Protein AF-A0A6A7N6P8-F1 (afdb_monomer_lite)

Sequence (101 aa):
MTGAYPREPVIDVALRRIIWRWHLQDLVPLREIAKHLGISRNTVRRYVRAETTEPDYGDRHSASAIVPYAFQLTGWLKKESQTREKRRGLHSSRRTYRNWS

pLDDT: mean 71.53, std 16.88, range [32.47, 93.44]

InterPro domains:
  IPR017894 HTH domain, IS21 transposase-type [PS50531] (15-77)

Organism: NCBI:txid2743357

Secondary structure (DSSP, 8-state):
------------HHHHHHHHIIIIIS---HHHHHHHHTS-HHHHHHHHHHTTS-----------TTGGGHHHHHHHHHHHHHHHHHHHHHHHTTSS-----

Radius of gyration: 29.89 Å; chains: 1; bounding box: 74×49×54 Å

Structure (mmCIF, N/CA/C/O backbone):
data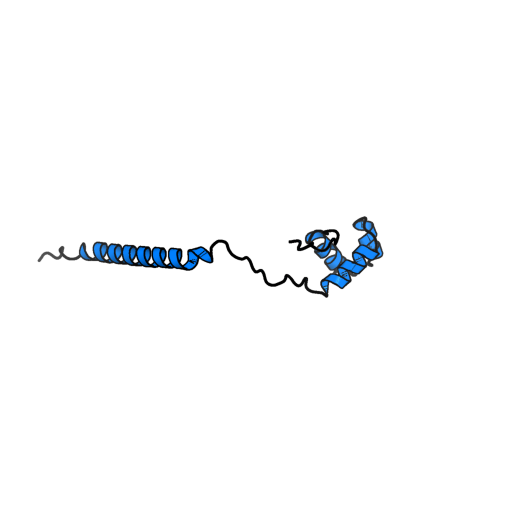_AF-A0A6A7N6P8-F1
#
_entry.id   AF-A0A6A7N6P8-F1
#
loop_
_atom_site.group_PDB
_atom_site.id
_atom_site.type_symbol
_atom_site.label_atom_id
_atom_site.label_alt_id
_atom_site.label_comp_id
_atom_site.label_asym_id
_atom_site.label_entity_id
_atom_site.label_seq_id
_atom_site.pdbx_PDB_ins_code
_atom_site.Cartn_x
_atom_site.Cartn_y
_atom_site.Cartn_z
_atom_site.occupancy
_atom_site.B_iso_or_equiv
_atom_site.auth_seq_id
_atom_site.auth_comp_id
_atom_site.auth_asym_id
_atom_site.auth_atom_id
_atom_site.pdbx_PDB_model_num
ATOM 1 N N . MET A 1 1 ? 6.133 -11.934 22.365 1.00 44.03 1 MET A N 1
ATOM 2 C CA . MET A 1 1 ? 7.295 -11.096 21.981 1.00 44.03 1 MET A CA 1
ATOM 3 C C . MET A 1 1 ? 8.162 -11.997 21.109 1.00 44.03 1 MET A C 1
ATOM 5 O O . MET A 1 1 ? 8.664 -12.964 21.642 1.00 44.03 1 MET A O 1
ATOM 9 N N . THR A 1 2 ? 8.197 -11.927 19.782 1.00 47.84 2 THR A N 1
ATOM 10 C CA . THR A 1 2 ? 8.411 -10.789 18.878 1.00 47.84 2 THR A CA 1
ATOM 11 C C . THR A 1 2 ? 7.634 -11.018 17.572 1.00 47.84 2 THR A C 1
ATOM 13 O O . THR A 1 2 ? 7.957 -11.904 16.788 1.00 47.84 2 THR A O 1
ATOM 16 N N . GLY A 1 3 ? 6.593 -10.216 17.329 1.00 47.16 3 GLY A N 1
ATOM 17 C CA . GLY A 1 3 ? 5.950 -10.136 16.016 1.00 47.16 3 GLY A CA 1
ATOM 18 C C . GLY A 1 3 ? 6.891 -9.409 15.066 1.00 47.16 3 GLY A C 1
ATOM 19 O O . GLY A 1 3 ? 6.879 -8.183 14.992 1.00 47.16 3 GLY A O 1
ATOM 20 N N . ALA A 1 4 ? 7.789 -10.158 14.431 1.00 44.28 4 ALA A N 1
ATOM 21 C CA . ALA A 1 4 ? 8.693 -9.635 13.426 1.00 44.28 4 ALA A CA 1
ATOM 22 C C . ALA A 1 4 ? 7.867 -9.236 12.199 1.00 44.28 4 ALA A C 1
ATOM 24 O O . ALA A 1 4 ? 7.436 -10.093 11.431 1.00 44.28 4 ALA A O 1
ATOM 25 N N . TYR A 1 5 ? 7.631 -7.934 12.027 1.00 53.84 5 TYR A N 1
ATOM 26 C CA . TYR A 1 5 ? 7.114 -7.401 10.772 1.00 53.84 5 TYR A CA 1
ATOM 27 C C . TYR A 1 5 ? 7.989 -7.922 9.624 1.00 53.84 5 TYR A C 1
ATOM 29 O O . TYR A 1 5 ? 9.223 -7.851 9.729 1.00 53.84 5 TYR A O 1
ATOM 37 N N . PRO A 1 6 ? 7.394 -8.479 8.556 1.00 57.84 6 PRO A N 1
ATOM 38 C CA . PRO A 1 6 ? 8.171 -9.029 7.464 1.00 57.84 6 PRO A CA 1
ATOM 39 C 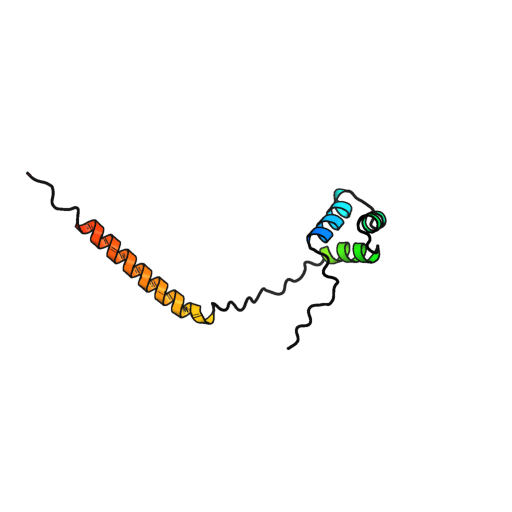C . PRO A 1 6 ? 9.044 -7.918 6.883 1.00 57.84 6 PRO A C 1
ATOM 41 O O . PRO A 1 6 ? 8.573 -6.821 6.582 1.00 57.84 6 PRO A O 1
ATOM 44 N N . ARG A 1 7 ? 10.343 -8.211 6.758 1.00 50.22 7 ARG A N 1
ATOM 45 C CA . ARG A 1 7 ? 11.384 -7.340 6.195 1.00 50.22 7 ARG A CA 1
ATOM 46 C C . ARG A 1 7 ? 11.235 -7.188 4.680 1.00 50.22 7 ARG A C 1
ATOM 48 O O . ARG A 1 7 ? 12.201 -7.334 3.933 1.00 50.22 7 ARG A O 1
ATOM 55 N N . GLU A 1 8 ? 10.030 -6.919 4.200 1.00 53.22 8 GLU A N 1
ATOM 56 C CA . GLU A 1 8 ? 9.904 -6.376 2.861 1.00 53.22 8 GLU A CA 1
ATOM 57 C C . GLU A 1 8 ? 10.399 -4.927 2.898 1.00 53.22 8 GLU A C 1
ATOM 59 O O . GLU A 1 8 ? 10.065 -4.196 3.834 1.00 53.22 8 GLU A O 1
ATOM 64 N N . PRO A 1 9 ? 11.207 -4.478 1.919 1.00 55.53 9 PRO A N 1
ATOM 65 C CA . PRO A 1 9 ? 11.473 -3.057 1.776 1.00 55.53 9 PRO A CA 1
ATOM 66 C C . PRO A 1 9 ? 10.111 -2.372 1.656 1.00 55.53 9 PRO A C 1
ATOM 68 O O . PRO A 1 9 ? 9.335 -2.683 0.745 1.00 55.53 9 PRO A O 1
ATOM 71 N N . VAL A 1 10 ? 9.795 -1.519 2.632 1.00 60.59 10 VAL A N 1
ATOM 72 C CA . VAL A 1 10 ? 8.531 -0.786 2.707 1.00 60.59 10 VAL A CA 1
ATOM 73 C C . VAL A 1 10 ? 8.559 0.242 1.587 1.00 60.59 10 VAL A C 1
ATOM 75 O O . VAL A 1 10 ? 8.925 1.396 1.768 1.00 60.59 10 VAL A O 1
ATOM 78 N N . ILE A 1 11 ? 8.260 -0.218 0.377 1.00 64.25 11 ILE A N 1
ATOM 79 C CA . ILE A 1 11 ? 7.977 0.658 -0.738 1.00 64.25 11 ILE A CA 1
ATOM 80 C C . ILE A 1 11 ? 6.632 1.305 -0.441 1.00 64.25 11 ILE A C 1
ATOM 82 O O . ILE A 1 11 ? 5.635 0.598 -0.227 1.00 64.25 11 ILE A O 1
ATOM 86 N N . ASP A 1 12 ? 6.664 2.637 -0.399 1.00 75.62 12 ASP A N 1
ATOM 87 C CA . ASP A 1 12 ? 5.530 3.502 -0.116 1.00 75.62 12 ASP A CA 1
ATOM 88 C C . ASP A 1 12 ? 4.330 3.158 -1.012 1.00 75.62 12 ASP A C 1
ATOM 90 O O . ASP A 1 12 ? 4.471 2.767 -2.178 1.00 75.62 12 ASP A O 1
ATOM 94 N N . VAL A 1 13 ? 3.131 3.295 -0.451 1.00 77.81 13 VAL A N 1
ATOM 95 C CA . VAL A 1 13 ? 1.853 3.045 -1.133 1.00 77.81 13 VAL A CA 1
ATOM 96 C C . VAL A 1 13 ? 1.715 3.875 -2.414 1.00 77.81 13 VAL A C 1
ATOM 98 O O . VAL A 1 13 ? 1.124 3.400 -3.385 1.00 77.81 13 VAL A O 1
ATOM 101 N N . ALA A 1 14 ? 2.300 5.075 -2.461 1.00 80.19 14 ALA A N 1
ATOM 102 C CA . ALA A 1 14 ? 2.332 5.915 -3.652 1.00 80.19 14 ALA A CA 1
ATOM 103 C C . ALA A 1 14 ? 3.147 5.281 -4.787 1.00 80.19 14 ALA A C 1
ATOM 105 O O . ALA A 1 14 ? 2.709 5.297 -5.937 1.00 80.19 14 ALA A O 1
ATOM 106 N N . LEU A 1 15 ? 4.296 4.671 -4.481 1.00 85.25 15 LEU A N 1
ATOM 107 C CA . LEU A 1 15 ? 5.162 4.078 -5.503 1.00 85.25 15 LEU A CA 1
ATOM 108 C C . LEU A 1 15 ? 4.520 2.843 -6.148 1.00 85.25 15 LEU A C 1
ATOM 110 O O . LEU A 1 15 ? 4.608 2.672 -7.363 1.00 85.25 15 LEU A O 1
ATOM 114 N N . ARG A 1 16 ? 3.815 2.025 -5.359 1.00 85.00 16 ARG A N 1
ATOM 115 C CA . ARG A 1 16 ? 2.994 0.908 -5.867 1.00 85.00 16 ARG A CA 1
ATOM 116 C C . ARG A 1 16 ? 1.945 1.390 -6.859 1.00 85.00 16 ARG A C 1
ATOM 118 O O . ARG A 1 16 ? 1.884 0.923 -7.992 1.00 85.00 16 ARG A O 1
ATOM 125 N N . ARG A 1 17 ? 1.214 2.435 -6.473 1.00 86.88 17 ARG A N 1
ATOM 126 C CA . ARG A 1 17 ? 0.171 3.042 -7.304 1.00 86.88 17 ARG A CA 1
ATOM 127 C C . ARG A 1 17 ? 0.716 3.565 -8.636 1.00 86.88 17 ARG A C 1
ATOM 129 O O . ARG A 1 17 ? 0.052 3.416 -9.657 1.00 86.88 17 ARG A O 1
ATOM 136 N N . ILE A 1 18 ? 1.929 4.126 -8.643 1.00 89.38 18 ILE A N 1
ATOM 137 C CA . ILE A 1 18 ? 2.615 4.572 -9.867 1.00 89.38 18 ILE A CA 1
ATOM 138 C C . ILE A 1 18 ? 2.980 3.381 -10.762 1.00 89.38 18 ILE A C 1
ATOM 140 O O . ILE A 1 18 ? 2.663 3.401 -11.951 1.00 89.38 18 ILE A O 1
ATOM 144 N N . ILE A 1 19 ? 3.598 2.334 -10.200 1.00 90.88 19 ILE A N 1
ATOM 145 C CA . ILE A 1 19 ? 3.964 1.113 -10.939 1.00 90.88 19 ILE A CA 1
ATOM 146 C C . ILE A 1 19 ? 2.730 0.497 -11.606 1.00 90.88 19 ILE A C 1
ATOM 148 O O . ILE A 1 19 ? 2.781 0.129 -12.781 1.00 90.88 19 ILE A O 1
ATOM 152 N N . TRP A 1 20 ? 1.620 0.413 -10.873 1.00 87.81 20 TRP A N 1
ATOM 153 C CA . TRP A 1 20 ? 0.386 -0.188 -11.367 1.00 87.81 20 TRP A CA 1
ATOM 154 C C . TRP A 1 20 ? -0.270 0.640 -12.464 1.00 87.81 20 TRP A C 1
ATOM 156 O O . TRP A 1 20 ? -0.646 0.103 -13.506 1.00 87.81 20 TRP A O 1
ATOM 166 N N . ARG A 1 21 ? -0.345 1.961 -12.265 1.00 90.75 21 ARG A N 1
ATOM 167 C CA . ARG A 1 21 ? -0.878 2.892 -13.261 1.00 90.75 21 ARG A CA 1
ATOM 168 C C . ARG A 1 21 ? -0.145 2.741 -14.591 1.00 90.75 21 ARG A C 1
ATOM 170 O O . ARG A 1 21 ? -0.773 2.526 -15.622 1.00 90.75 21 ARG A O 1
ATOM 177 N N . TRP A 1 22 ? 1.181 2.756 -14.547 1.00 93.25 22 TRP A N 1
ATOM 178 C CA . TRP A 1 22 ? 1.991 2.639 -15.751 1.00 93.25 22 TRP A CA 1
ATOM 179 C C . TRP A 1 22 ? 1.890 1.262 -16.400 1.00 93.25 22 TRP A C 1
ATOM 181 O O . TRP A 1 22 ? 1.877 1.168 -17.623 1.00 93.25 22 TRP A O 1
ATOM 191 N N . HIS A 1 23 ? 1.798 0.192 -15.608 1.00 89.50 23 HIS A N 1
ATOM 192 C CA . HIS A 1 23 ? 1.723 -1.156 -16.160 1.00 89.50 23 HIS A CA 1
ATOM 193 C C . HIS A 1 23 ? 0.364 -1.473 -16.797 1.00 89.50 23 HIS A C 1
ATOM 195 O O . HIS A 1 23 ? 0.332 -2.122 -17.840 1.00 89.50 23 HIS A O 1
ATOM 201 N N . LEU A 1 24 ? -0.741 -1.039 -16.183 1.00 84.81 24 LEU A N 1
ATOM 202 C CA . LEU A 1 24 ? -2.089 -1.450 -16.590 1.00 84.81 24 LEU A CA 1
ATOM 203 C C . LEU A 1 24 ? -2.880 -0.390 -17.344 1.00 84.81 24 LEU A C 1
ATOM 205 O O . LEU A 1 24 ? -3.701 -0.761 -18.176 1.00 84.81 24 LEU A O 1
ATOM 209 N N . GLN A 1 25 ? -2.644 0.899 -17.092 1.00 85.62 25 GLN A N 1
ATOM 210 C CA . GLN A 1 25 ? -3.283 1.965 -17.872 1.00 85.62 25 GLN A CA 1
ATOM 211 C C . GLN A 1 25 ? -2.431 2.338 -19.081 1.00 85.62 25 GLN A C 1
ATOM 213 O O . GLN A 1 25 ? -2.929 2.362 -20.200 1.00 85.62 25 GLN A O 1
ATOM 218 N N . ASP A 1 26 ? -1.140 2.579 -18.853 1.00 89.12 26 ASP A N 1
ATOM 219 C CA . ASP A 1 26 ? -0.237 3.080 -19.895 1.00 89.12 26 ASP A CA 1
ATOM 220 C C . ASP A 1 26 ? 0.494 1.946 -20.649 1.00 89.12 26 ASP A C 1
ATOM 222 O O . ASP A 1 26 ? 1.263 2.208 -21.572 1.00 89.12 26 ASP A O 1
ATOM 226 N N . LEU A 1 27 ? 0.268 0.679 -20.257 1.00 90.38 27 LEU A N 1
ATOM 227 C CA . LEU A 1 27 ? 0.875 -0.536 -20.833 1.00 90.38 27 LEU A CA 1
ATOM 228 C C . LEU A 1 27 ? 2.411 -0.477 -20.943 1.00 90.38 27 LEU A C 1
ATOM 230 O O . LEU A 1 27 ? 3.029 -1.121 -21.797 1.00 90.38 27 LEU A O 1
ATOM 234 N N . VAL A 1 28 ? 3.050 0.277 -20.048 1.00 91.81 28 VAL A N 1
ATOM 235 C CA . VAL A 1 28 ? 4.497 0.476 -20.034 1.00 91.81 28 VAL A CA 1
ATOM 236 C C . VAL A 1 28 ? 5.186 -0.831 -19.618 1.00 91.81 28 VAL A C 1
ATOM 238 O O . VAL A 1 28 ? 4.821 -1.452 -18.609 1.00 91.81 28 VAL A O 1
ATOM 241 N N . PRO A 1 29 ? 6.223 -1.277 -20.349 1.00 92.31 29 PRO A N 1
ATOM 242 C CA . PRO A 1 29 ? 6.948 -2.488 -19.998 1.00 92.31 29 PRO A CA 1
ATOM 243 C C . PRO A 1 29 ? 7.712 -2.314 -18.681 1.00 92.31 29 PRO A C 1
ATOM 245 O O . PRO A 1 29 ? 8.351 -1.291 -18.436 1.00 92.31 29 PRO A O 1
ATOM 248 N N . LEU A 1 30 ? 7.753 -3.377 -17.868 1.00 91.25 30 LEU A N 1
ATOM 249 C CA . LEU A 1 30 ? 8.393 -3.402 -16.537 1.00 91.25 30 LEU A CA 1
ATOM 250 C C . LEU A 1 30 ? 9.830 -2.850 -16.517 1.00 91.25 30 LEU A C 1
ATOM 252 O O . LEU A 1 30 ? 10.292 -2.356 -15.492 1.00 91.25 30 LEU A O 1
ATOM 256 N N . ARG A 1 31 ? 10.561 -2.974 -17.632 1.00 91.69 31 ARG A N 1
ATOM 257 C CA . ARG A 1 31 ? 11.934 -2.474 -17.765 1.00 91.69 31 ARG A CA 1
ATOM 258 C C . ARG A 1 31 ? 11.999 -0.947 -17.804 1.00 91.69 31 ARG A C 1
ATOM 260 O O . ARG A 1 31 ? 12.914 -0.392 -17.211 1.00 91.69 31 ARG A O 1
ATOM 267 N N . GLU A 1 32 ? 11.062 -0.288 -18.474 1.00 93.00 32 GLU A N 1
ATOM 268 C CA . GLU A 1 32 ? 11.016 1.177 -18.521 1.00 93.00 32 GLU A CA 1
ATOM 269 C C . GLU A 1 32 ? 10.557 1.731 -17.171 1.00 93.00 32 GLU A C 1
ATOM 271 O O . GLU A 1 32 ? 11.210 2.613 -16.621 1.00 93.00 32 GLU A O 1
ATOM 276 N N . ILE A 1 33 ? 9.558 1.101 -16.541 1.00 90.62 33 ILE A N 1
ATOM 277 C CA . ILE A 1 33 ? 9.147 1.419 -15.162 1.00 90.62 33 ILE A CA 1
ATOM 278 C C . ILE A 1 33 ? 10.345 1.339 -14.197 1.00 90.62 33 ILE A C 1
ATOM 280 O O . ILE A 1 33 ? 10.580 2.245 -13.400 1.00 90.62 33 ILE A O 1
ATOM 284 N N . ALA A 1 34 ? 11.149 0.277 -14.301 1.00 91.69 34 ALA A N 1
ATOM 285 C CA . ALA A 1 34 ? 12.350 0.089 -13.488 1.00 91.69 34 ALA A CA 1
ATOM 286 C C . ALA A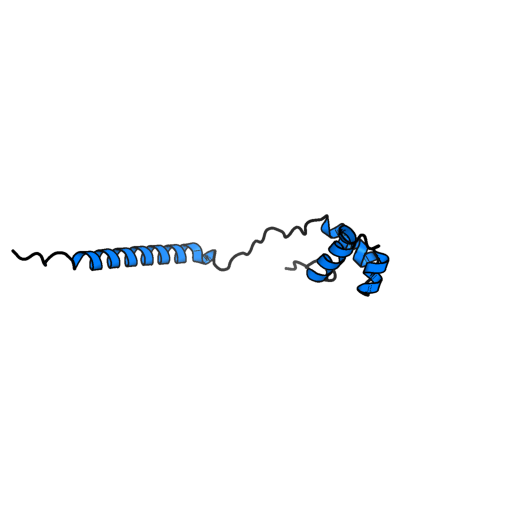 1 34 ? 13.403 1.193 -13.703 1.00 91.69 34 ALA A C 1
ATOM 288 O O . ALA A 1 34 ? 13.983 1.675 -12.732 1.00 91.69 34 ALA A O 1
ATOM 289 N N . LYS A 1 35 ? 13.627 1.620 -14.955 1.00 93.44 35 LYS A N 1
ATOM 290 C CA . LYS A 1 35 ? 14.565 2.706 -15.286 1.00 93.44 35 LYS A CA 1
ATOM 291 C C . LYS A 1 35 ? 14.116 4.047 -14.716 1.00 93.44 35 LYS A C 1
ATOM 293 O O . LYS A 1 35 ? 14.926 4.746 -14.121 1.00 93.44 35 LYS A O 1
ATOM 298 N N . HIS A 1 36 ? 12.841 4.386 -14.876 1.00 90.06 36 HIS A N 1
ATOM 299 C CA . HIS A 1 36 ? 12.292 5.655 -14.398 1.00 90.06 36 HIS A CA 1
ATOM 300 C C . HIS A 1 36 ? 12.296 5.770 -12.873 1.00 90.06 36 HIS A C 1
ATOM 302 O O . HIS A 1 36 ? 12.511 6.852 -12.340 1.00 90.06 36 HIS A O 1
ATOM 308 N N . LEU A 1 37 ? 12.071 4.656 -12.173 1.00 87.62 37 LEU A N 1
ATOM 309 C CA . LEU A 1 37 ? 12.012 4.621 -10.712 1.00 87.62 37 LEU A CA 1
ATOM 310 C C . LEU A 1 37 ? 13.363 4.290 -10.056 1.00 87.62 37 LEU A C 1
ATOM 312 O O . LEU A 1 37 ? 13.454 4.284 -8.832 1.00 87.62 37 LEU A O 1
ATOM 316 N N . GLY A 1 38 ? 14.402 3.980 -10.840 1.00 90.50 38 GLY A N 1
ATOM 317 C CA . GLY A 1 38 ? 15.729 3.629 -10.323 1.00 90.50 38 GLY A CA 1
ATOM 318 C C . GLY A 1 38 ? 15.763 2.341 -9.490 1.00 90.50 38 GLY A C 1
ATOM 319 O O . GLY A 1 38 ? 16.653 2.163 -8.662 1.00 90.50 38 GLY A O 1
ATOM 320 N N . ILE A 1 39 ? 14.800 1.436 -9.684 1.00 88.19 39 ILE A N 1
ATOM 321 C CA . ILE A 1 39 ? 14.679 0.175 -8.936 1.00 88.19 39 ILE A CA 1
ATOM 322 C C . ILE A 1 39 ? 14.883 -1.031 -9.847 1.00 88.19 39 ILE A C 1
ATOM 324 O O . ILE A 1 39 ? 14.749 -0.958 -11.066 1.00 88.19 39 ILE A O 1
ATOM 328 N N . SER A 1 40 ? 15.183 -2.191 -9.260 1.00 89.31 40 SER A N 1
ATOM 329 C CA . SER A 1 40 ? 15.386 -3.400 -10.056 1.00 89.31 40 SER A CA 1
ATOM 330 C C . SER A 1 40 ? 14.095 -3.841 -10.761 1.00 89.31 40 SER A C 1
ATOM 332 O O . SER A 1 40 ? 12.997 -3.764 -10.204 1.00 89.31 40 SER A O 1
ATOM 334 N N . ARG A 1 41 ? 14.219 -4.418 -11.964 1.00 90.25 41 ARG A N 1
ATOM 335 C CA . ARG A 1 41 ? 13.080 -5.033 -12.676 1.00 90.25 41 ARG A CA 1
ATOM 336 C C . ARG A 1 41 ? 12.367 -6.086 -11.819 1.00 90.25 41 ARG A C 1
ATOM 338 O O . ARG A 1 41 ? 11.157 -6.255 -11.927 1.00 90.25 41 ARG A O 1
ATOM 345 N N . ASN A 1 42 ? 13.113 -6.811 -10.984 1.00 88.00 42 ASN A N 1
ATOM 346 C CA . ASN A 1 42 ? 12.560 -7.840 -10.103 1.00 88.00 42 ASN A CA 1
ATOM 347 C C . ASN A 1 42 ? 11.697 -7.229 -8.997 1.00 88.00 42 ASN A C 1
ATOM 349 O O . ASN A 1 42 ? 10.667 -7.802 -8.655 1.00 88.00 42 ASN A O 1
ATOM 353 N N . THR A 1 43 ? 12.073 -6.043 -8.518 1.00 86.88 43 THR A N 1
ATOM 354 C CA . THR A 1 43 ? 11.287 -5.235 -7.585 1.00 86.88 43 THR A CA 1
ATOM 355 C C . THR A 1 43 ? 9.936 -4.898 -8.214 1.00 86.88 43 THR A C 1
ATOM 357 O O . THR A 1 43 ? 8.909 -5.302 -7.678 1.00 86.88 43 THR A O 1
ATOM 360 N N . VAL A 1 44 ? 9.926 -4.291 -9.407 1.00 89.50 44 VAL A N 1
ATOM 361 C CA . VAL A 1 44 ? 8.686 -3.968 -10.145 1.00 89.50 44 VAL A CA 1
ATOM 362 C C . VAL A 1 44 ? 7.834 -5.223 -10.381 1.00 89.50 44 VAL A C 1
ATOM 364 O O . VAL A 1 44 ? 6.642 -5.231 -10.088 1.00 89.50 44 VAL A O 1
ATOM 367 N N . ARG A 1 45 ? 8.450 -6.322 -10.841 1.00 89.38 45 ARG A N 1
ATOM 368 C CA . ARG A 1 45 ? 7.755 -7.594 -11.104 1.00 89.38 45 ARG A CA 1
ATOM 369 C C . ARG A 1 45 ? 7.122 -8.194 -9.847 1.00 89.38 45 ARG A C 1
ATOM 371 O O . ARG A 1 45 ? 6.046 -8.778 -9.946 1.00 89.38 45 ARG A O 1
ATOM 378 N N . ARG A 1 46 ? 7.786 -8.089 -8.691 1.00 85.00 46 ARG A N 1
ATOM 379 C CA . ARG A 1 46 ? 7.241 -8.552 -7.411 1.00 85.00 46 ARG A CA 1
ATOM 380 C C . ARG A 1 46 ? 6.043 -7.704 -7.000 1.00 85.00 46 ARG A C 1
ATOM 382 O O . ARG A 1 46 ? 5.043 -8.296 -6.634 1.00 85.00 46 ARG A O 1
ATOM 389 N N . TYR A 1 47 ? 6.106 -6.375 -7.111 1.00 82.56 47 TYR A N 1
ATOM 390 C CA . TYR A 1 47 ? 4.984 -5.503 -6.724 1.00 82.56 47 TYR A CA 1
ATOM 391 C C . TYR A 1 47 ? 3.756 -5.678 -7.614 1.00 82.56 47 TYR A C 1
ATOM 393 O O . TYR A 1 47 ? 2.662 -5.848 -7.092 1.00 82.56 47 TYR A O 1
ATOM 401 N N . VAL A 1 48 ? 3.940 -5.786 -8.932 1.00 85.00 48 VAL A N 1
ATOM 402 C CA . VAL A 1 4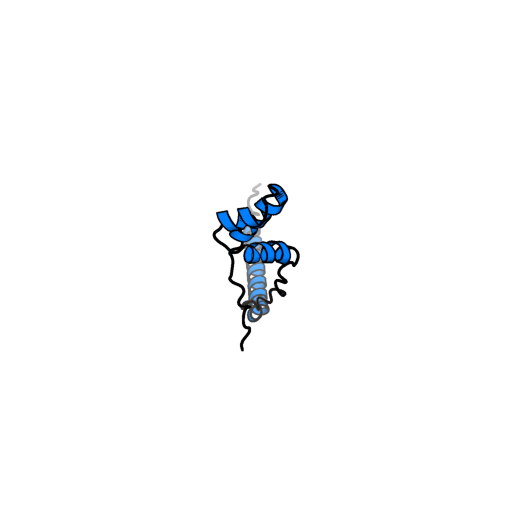8 ? 2.831 -6.076 -9.858 1.00 85.00 48 VAL A CA 1
ATOM 403 C C . VAL A 1 48 ? 2.134 -7.402 -9.520 1.00 85.00 48 VAL A C 1
ATOM 405 O O . VAL A 1 48 ? 0.917 -7.491 -9.618 1.00 85.00 48 VAL A O 1
ATOM 408 N N . ARG A 1 49 ? 2.886 -8.428 -9.091 1.00 82.25 49 ARG A N 1
ATOM 409 C CA . ARG A 1 49 ? 2.322 -9.720 -8.653 1.00 82.25 49 ARG A CA 1
ATOM 410 C C . ARG A 1 49 ? 1.706 -9.666 -7.258 1.00 82.25 49 ARG A C 1
ATOM 412 O O . ARG A 1 49 ? 0.674 -10.280 -7.030 1.00 82.25 49 ARG A O 1
ATOM 419 N N . ALA A 1 50 ? 2.365 -8.973 -6.335 1.00 71.56 50 ALA A N 1
ATOM 420 C CA . ALA A 1 50 ? 1.956 -8.878 -4.942 1.00 71.56 50 ALA A CA 1
ATOM 421 C C . ALA A 1 50 ? 0.667 -8.074 -4.781 1.00 71.56 50 ALA A C 1
ATOM 423 O O . ALA A 1 50 ? -0.050 -8.321 -3.836 1.00 71.56 50 ALA A O 1
ATOM 424 N N . GLU A 1 51 ? 0.335 -7.161 -5.694 1.00 62.09 51 GLU A N 1
ATOM 425 C CA . GLU A 1 51 ? -0.938 -6.428 -5.652 1.00 62.09 51 GLU A CA 1
ATOM 426 C C . GLU A 1 51 ? -2.157 -7.266 -6.086 1.00 62.09 51 GLU A C 1
ATOM 428 O O . GLU A 1 51 ? -3.283 -6.872 -5.807 1.00 62.09 51 GLU A O 1
ATOM 433 N N . THR A 1 52 ? -1.971 -8.445 -6.701 1.00 56.03 52 THR A N 1
ATOM 434 C CA . THR A 1 52 ? -3.053 -9.450 -6.816 1.00 56.03 52 THR A CA 1
ATOM 435 C C . THR A 1 52 ? -3.342 -10.114 -5.469 1.00 56.03 52 THR A C 1
ATOM 437 O O . THR A 1 52 ? -4.446 -10.596 -5.232 1.00 56.03 52 THR A O 1
ATOM 440 N N . THR A 1 53 ? -2.355 -10.131 -4.579 1.00 54.19 53 THR A N 1
ATOM 441 C CA . THR A 1 53 ? -2.506 -10.607 -3.213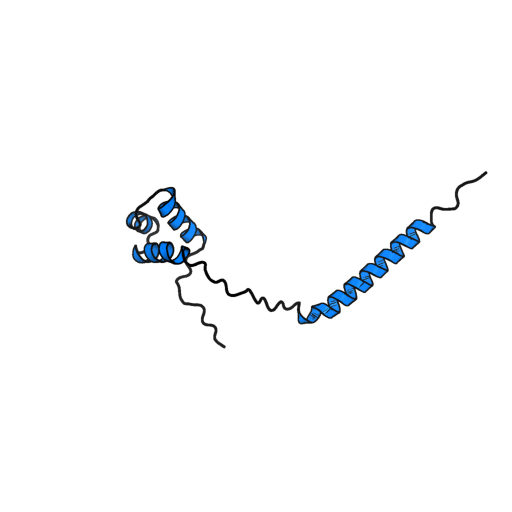 1.00 54.19 53 THR A CA 1
ATOM 442 C C . THR A 1 53 ? -2.868 -9.404 -2.361 1.00 54.19 53 THR A C 1
ATOM 444 O O . THR A 1 53 ? -1.998 -8.640 -1.949 1.00 54.19 53 THR A O 1
ATOM 447 N N . GLU A 1 54 ? -4.164 -9.200 -2.132 1.00 48.59 54 GLU A N 1
ATOM 448 C CA . GLU A 1 54 ? -4.643 -8.235 -1.145 1.00 48.59 54 GLU A CA 1
ATOM 449 C C . GLU A 1 54 ? -3.758 -8.374 0.104 1.00 48.59 54 GLU A C 1
ATOM 451 O O . GLU A 1 54 ? -3.604 -9.501 0.591 1.00 48.59 54 GLU A O 1
ATOM 456 N N . PRO A 1 55 ? -3.043 -7.316 0.553 1.00 61.03 55 PRO A N 1
ATOM 457 C CA . PRO A 1 55 ? -2.344 -7.397 1.819 1.00 61.03 55 PRO A CA 1
ATOM 458 C C . PRO A 1 55 ? -3.413 -7.791 2.821 1.00 61.03 55 PRO A C 1
ATOM 460 O O . PRO A 1 55 ? -4.331 -7.011 3.071 1.00 61.03 55 PRO A O 1
ATOM 463 N N . ASP A 1 56 ? -3.317 -9.028 3.309 1.00 53.94 56 ASP A N 1
ATOM 464 C CA . ASP A 1 56 ? -4.106 -9.528 4.416 1.00 53.94 56 ASP A CA 1
ATOM 465 C C . ASP A 1 56 ? -3.699 -8.653 5.594 1.00 53.94 56 ASP A C 1
ATOM 467 O O . ASP A 1 56 ? -2.734 -8.908 6.321 1.00 53.94 56 ASP A O 1
ATOM 471 N N . TYR A 1 57 ? -4.341 -7.490 5.675 1.00 55.72 57 TYR A N 1
ATOM 472 C CA . TYR A 1 57 ? -4.329 -6.648 6.839 1.00 55.72 57 TYR A CA 1
ATOM 473 C C . TYR A 1 57 ? -5.084 -7.484 7.849 1.00 55.72 57 TYR A C 1
ATOM 475 O O . TYR A 1 57 ? -6.301 -7.348 7.968 1.00 55.72 57 TYR A O 1
ATOM 483 N N . GLY A 1 58 ? -4.346 -8.394 8.497 1.00 58.19 58 GLY A N 1
ATOM 484 C CA . GLY A 1 58 ? -4.869 -9.251 9.539 1.00 58.19 58 GLY A CA 1
ATOM 485 C C . GLY A 1 58 ? -5.739 -8.393 10.434 1.00 58.19 58 GLY A C 1
ATOM 486 O O . GLY A 1 58 ? -5.360 -7.248 10.727 1.00 58.19 58 GLY A O 1
ATOM 487 N N . ASP A 1 59 ? -6.928 -8.920 10.732 1.00 57.38 59 ASP A N 1
ATOM 488 C CA . ASP A 1 59 ? -8.031 -8.174 11.318 1.00 57.38 59 ASP A CA 1
ATOM 489 C C . ASP A 1 59 ? -7.486 -7.185 12.345 1.00 57.38 59 ASP A C 1
ATOM 491 O O . ASP A 1 59 ? -6.679 -7.558 13.208 1.00 57.38 59 ASP A O 1
ATOM 495 N N . ARG A 1 60 ? -7.815 -5.897 12.180 1.00 55.72 60 ARG A N 1
ATOM 496 C CA . ARG A 1 60 ? -7.280 -4.841 13.040 1.00 55.72 60 ARG A CA 1
ATOM 497 C C . ARG A 1 60 ? -7.887 -5.035 14.420 1.00 55.72 60 ARG A C 1
ATOM 499 O O . ARG A 1 60 ? -8.784 -4.296 14.823 1.00 55.72 60 ARG A O 1
ATOM 506 N N . HIS A 1 61 ? -7.312 -5.948 15.195 1.00 55.94 6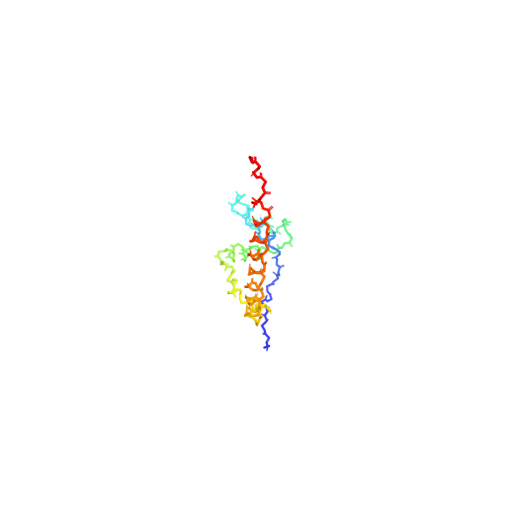1 HIS A N 1
ATOM 507 C CA . HIS A 1 61 ? -7.406 -6.007 16.637 1.00 55.94 61 HIS A CA 1
ATOM 508 C C . HIS A 1 61 ? -6.630 -4.810 17.178 1.00 55.94 61 HIS A C 1
ATOM 510 O O . HIS A 1 61 ? -5.598 -4.919 17.838 1.00 55.94 61 HIS A O 1
ATOM 516 N N . SER A 1 62 ? -7.153 -3.621 16.888 1.00 57.59 62 SER A N 1
ATOM 517 C CA . SER A 1 62 ? -6.961 -2.468 17.734 1.00 57.59 62 SER A CA 1
ATOM 518 C C . SER A 1 62 ? -7.605 -2.906 19.039 1.00 57.59 62 SER A C 1
ATOM 520 O O . SER A 1 62 ? -8.817 -2.773 19.204 1.00 57.59 62 SER A O 1
ATOM 522 N N . ALA A 1 63 ? -6.833 -3.529 19.929 1.00 59.47 63 ALA A N 1
ATOM 523 C CA . ALA A 1 63 ? -7.211 -3.704 21.317 1.00 59.47 63 ALA A CA 1
ATOM 524 C C . ALA A 1 63 ? -7.350 -2.284 21.859 1.00 59.47 63 ALA A C 1
ATOM 526 O O . ALA A 1 63 ? -6.394 -1.687 22.352 1.00 59.47 63 ALA A O 1
ATOM 527 N N . SER A 1 64 ? -8.496 -1.664 21.569 1.00 63.00 64 SER A N 1
ATOM 528 C CA . SER A 1 64 ? -8.676 -0.250 21.798 1.00 63.00 64 SER A CA 1
ATOM 529 C C . SER A 1 64 ? -8.528 -0.087 23.296 1.00 63.00 64 SER A C 1
ATOM 531 O O . SER A 1 64 ? -9.198 -0.766 24.073 1.00 63.00 64 SER A O 1
ATOM 533 N N . ALA A 1 65 ? -7.630 0.797 23.720 1.00 69.56 65 ALA A N 1
ATOM 534 C CA . ALA A 1 65 ? -7.426 1.099 25.135 1.00 69.56 65 ALA A CA 1
ATOM 535 C C . ALA A 1 65 ? -8.728 1.566 25.828 1.00 69.56 65 ALA A C 1
ATOM 537 O O . ALA A 1 65 ? -8.765 1.737 27.038 1.00 69.56 65 ALA A O 1
ATOM 538 N N . ILE A 1 66 ? -9.794 1.756 25.045 1.00 71.81 66 ILE A N 1
ATOM 539 C CA . ILE A 1 66 ? -11.150 2.146 25.399 1.00 71.81 66 ILE A CA 1
ATOM 540 C C . ILE A 1 66 ? -12.027 0.933 25.776 1.00 71.81 66 ILE A C 1
ATOM 542 O O . ILE A 1 66 ? -12.957 1.111 26.561 1.00 71.81 66 ILE A O 1
ATOM 546 N N . VAL A 1 67 ? -11.739 -0.294 25.302 1.00 75.56 67 VAL A N 1
ATOM 547 C CA . VAL A 1 67 ? -12.525 -1.504 25.652 1.00 75.56 67 VAL A CA 1
ATOM 548 C C . VAL A 1 67 ? -12.653 -1.695 27.173 1.00 75.56 67 VAL A C 1
ATOM 550 O O . VAL A 1 67 ? -13.777 -1.899 27.635 1.00 75.56 67 VAL A O 1
ATOM 553 N N . PRO A 1 68 ? -11.587 -1.539 27.988 1.00 84.94 68 PRO A N 1
ATOM 554 C CA . PRO A 1 68 ? -11.692 -1.652 29.447 1.00 84.94 68 PRO A CA 1
ATOM 555 C C . PRO A 1 68 ? -12.605 -0.597 30.095 1.00 84.94 68 PRO A C 1
ATOM 557 O O . PRO A 1 68 ? -13.133 -0.811 31.185 1.00 84.94 68 PRO A O 1
ATOM 560 N N . TYR A 1 69 ? -12.817 0.542 29.431 1.00 81.88 69 TYR A N 1
ATOM 561 C CA . TYR A 1 69 ? -13.619 1.656 29.943 1.00 81.88 69 TYR A CA 1
ATOM 562 C C . TYR A 1 69 ? -15.032 1.709 29.352 1.00 81.88 69 TYR A C 1
ATOM 564 O O . TYR A 1 69 ? -15.821 2.567 29.751 1.00 81.88 69 TYR A O 1
ATOM 572 N N . ALA A 1 70 ? -15.394 0.789 28.453 1.00 84.12 70 ALA A N 1
ATOM 573 C CA . ALA A 1 70 ? -16.680 0.798 27.753 1.00 84.12 70 ALA A CA 1
ATOM 574 C C . ALA A 1 70 ? -17.885 0.848 28.713 1.00 84.12 70 ALA A C 1
ATOM 576 O O . ALA A 1 70 ? -18.840 1.598 28.492 1.00 84.12 70 ALA A O 1
ATOM 577 N N . PHE A 1 71 ? -17.819 0.110 29.826 1.00 83.50 71 PHE A N 1
ATOM 578 C CA . PHE A 1 71 ? -18.878 0.101 30.837 1.00 83.50 71 PHE A CA 1
ATOM 579 C C . PHE A 1 71 ? -18.998 1.446 31.573 1.00 83.50 71 PHE A C 1
ATOM 581 O O . PHE A 1 71 ? -20.100 1.976 31.728 1.00 83.50 71 PHE A O 1
ATOM 588 N N . GLN A 1 72 ? -17.865 2.040 31.962 1.00 86.19 72 GLN A N 1
ATOM 589 C CA . GLN A 1 72 ? -17.827 3.332 32.657 1.00 86.19 72 GLN A CA 1
ATOM 590 C C . GLN A 1 72 ? -18.336 4.465 31.756 1.00 86.19 72 GLN A C 1
ATOM 592 O O . GLN A 1 72 ? -19.182 5.260 32.171 1.00 86.19 72 GLN A O 1
ATOM 597 N N . LEU A 1 73 ? -17.902 4.478 30.492 1.00 86.38 73 LEU A N 1
ATOM 598 C CA . LEU A 1 73 ? -18.333 5.450 29.485 1.00 86.38 73 LEU A CA 1
ATOM 599 C C . LEU A 1 73 ? -19.838 5.354 29.212 1.00 86.38 73 LEU A C 1
ATOM 601 O O . LEU A 1 73 ? -20.528 6.373 29.164 1.00 86.38 73 LEU A O 1
ATOM 605 N N . THR A 1 74 ? -20.375 4.135 29.114 1.00 86.38 74 THR A N 1
ATOM 606 C CA . THR A 1 74 ? -21.821 3.917 28.951 1.00 86.38 74 THR A CA 1
ATOM 607 C C . THR A 1 74 ? -22.606 4.438 30.160 1.00 86.38 74 THR A C 1
ATOM 609 O O . THR A 1 74 ? -23.670 5.042 29.998 1.00 86.38 74 THR A O 1
ATOM 612 N N . GLY A 1 75 ? -22.078 4.253 31.374 1.00 86.94 75 GLY A N 1
ATOM 613 C CA . GLY A 1 75 ? -22.664 4.792 32.602 1.00 86.94 75 GLY A CA 1
ATOM 614 C C . GLY A 1 75 ? -22.726 6.323 32.612 1.00 86.94 75 GLY A C 1
ATOM 615 O O . GLY A 1 75 ? -23.777 6.901 32.908 1.00 86.94 75 GLY A O 1
ATOM 616 N N . TRP A 1 76 ? -21.636 6.993 32.232 1.00 88.81 76 TRP A N 1
ATOM 617 C CA . TRP A 1 76 ? -21.587 8.458 32.152 1.00 88.81 76 TRP A CA 1
ATOM 618 C C . TRP A 1 76 ? -22.498 9.020 31.060 1.00 88.81 76 TRP A C 1
ATOM 620 O O . TRP A 1 76 ? -23.216 9.986 31.316 1.00 88.81 76 TRP A O 1
ATOM 630 N N . LEU A 1 77 ? -22.561 8.378 29.890 1.00 84.62 77 LEU A N 1
ATOM 631 C CA . LEU A 1 77 ? -23.466 8.777 28.807 1.00 84.62 77 LEU A CA 1
ATOM 632 C C . LEU A 1 77 ? -24.940 8.697 29.225 1.00 84.62 77 LEU A C 1
ATOM 634 O O . LEU A 1 77 ? -25.712 9.623 28.963 1.00 84.62 77 LEU A O 1
ATOM 638 N N . LYS A 1 78 ? -25.336 7.633 29.935 1.00 81.62 78 LYS A N 1
ATOM 639 C CA . LYS A 1 78 ? -26.701 7.503 30.469 1.00 81.62 78 LYS A CA 1
ATOM 640 C C . LYS A 1 78 ? -27.008 8.601 31.491 1.00 81.62 78 LYS A C 1
ATOM 642 O O . LYS A 1 78 ? -28.066 9.227 31.406 1.00 81.62 78 LYS A O 1
ATOM 647 N N . LYS A 1 79 ? -26.076 8.899 32.400 1.00 80.62 79 LYS A N 1
ATOM 648 C CA . LYS A 1 79 ? -26.226 9.972 33.399 1.00 80.62 79 LYS A CA 1
ATOM 649 C C . LYS A 1 79 ? -26.344 11.362 32.756 1.00 80.62 79 LYS A C 1
ATOM 651 O O . LYS A 1 79 ? -27.179 12.170 33.171 1.00 80.62 79 LYS A O 1
ATOM 656 N N . GLU A 1 80 ? -25.564 11.618 31.710 1.00 74.12 80 GLU A N 1
ATOM 657 C CA . GLU A 1 80 ? -25.619 12.863 30.940 1.00 74.12 80 GLU A CA 1
ATOM 658 C C . GLU A 1 80 ? -26.948 12.996 30.176 1.00 74.12 80 GLU A C 1
ATOM 660 O O . GLU A 1 80 ? -27.581 14.054 30.201 1.00 74.12 80 GLU A O 1
ATOM 665 N N . SER A 1 81 ? -27.442 11.908 29.572 1.00 70.31 81 SER A N 1
ATOM 666 C CA . SER A 1 81 ? -28.727 11.906 28.853 1.00 70.31 81 SER A CA 1
ATOM 667 C C . SER A 1 81 ? -29.916 12.251 29.761 1.00 70.31 81 SER A C 1
ATOM 669 O O . SER A 1 81 ? -30.741 13.097 29.412 1.00 70.31 81 SER A O 1
ATOM 671 N N . GLN A 1 82 ? -29.950 11.702 30.979 1.00 65.56 82 GLN A N 1
ATOM 672 C CA . GLN A 1 82 ? -30.987 12.003 31.970 1.00 65.56 82 GLN A CA 1
ATOM 673 C C . GLN A 1 82 ? -30.899 13.445 32.490 1.00 65.56 82 GLN A C 1
ATOM 675 O O . GLN A 1 82 ? -31.914 14.062 32.817 1.00 65.56 82 GLN A O 1
ATOM 680 N N . THR A 1 83 ? -29.690 14.008 32.546 1.00 60.62 83 THR A N 1
ATOM 681 C CA . THR A 1 83 ? -29.469 15.407 32.940 1.00 60.62 83 THR A CA 1
ATOM 682 C C . THR A 1 83 ? -29.959 16.376 31.861 1.00 60.62 83 THR A C 1
ATOM 684 O O . THR A 1 83 ? -30.541 17.415 32.186 1.00 60.62 83 THR A O 1
ATOM 687 N N . ARG A 1 84 ? -29.792 16.033 30.577 1.00 59.09 84 ARG A N 1
ATOM 688 C CA . ARG A 1 84 ? -30.324 16.828 29.458 1.00 59.09 84 ARG A CA 1
ATOM 689 C C . ARG A 1 84 ? -31.849 16.814 29.398 1.00 59.09 84 ARG A C 1
ATOM 691 O O . ARG A 1 84 ? -32.434 17.868 29.161 1.00 59.09 84 ARG A O 1
ATOM 698 N N . GLU A 1 85 ? -32.482 15.677 29.670 1.00 59.00 85 GLU A N 1
ATOM 699 C CA . GLU A 1 85 ? -33.946 15.567 29.658 1.00 59.00 85 GLU A CA 1
ATOM 700 C C . GLU A 1 85 ? -34.594 16.407 30.773 1.00 59.00 85 GLU A C 1
ATOM 702 O O . GLU A 1 85 ? -35.506 17.198 30.527 1.00 59.00 85 GLU A O 1
ATOM 707 N N . LYS A 1 86 ? -34.028 16.376 31.988 1.00 57.97 86 LYS A N 1
ATOM 708 C CA . LYS A 1 86 ? -34.487 17.225 33.105 1.00 57.97 86 LYS A CA 1
ATOM 709 C C . LYS A 1 86 ? -34.396 18.725 32.796 1.00 57.97 86 LYS A C 1
ATOM 711 O O . LYS A 1 86 ? -35.267 19.494 33.202 1.00 57.97 86 LYS A O 1
ATOM 716 N N . ARG A 1 87 ? -33.371 19.156 32.050 1.00 56.59 87 ARG A N 1
ATOM 717 C CA . ARG A 1 87 ? -33.213 20.562 31.630 1.00 56.59 87 ARG A CA 1
ATOM 718 C C . ARG A 1 87 ? -34.242 20.983 30.573 1.00 56.59 87 ARG A C 1
ATOM 720 O O . ARG A 1 87 ? -34.646 22.144 30.571 1.00 56.59 87 ARG A O 1
ATOM 727 N N . ARG A 1 88 ? -34.699 20.062 29.716 1.00 55.59 88 ARG A N 1
ATOM 728 C CA . ARG A 1 88 ? -35.752 20.328 28.716 1.00 55.59 88 ARG A CA 1
ATOM 729 C C . ARG A 1 88 ? -37.129 20.491 29.366 1.00 55.59 88 ARG A C 1
ATOM 731 O O . ARG A 1 88 ? -37.836 21.441 29.032 1.00 55.59 88 ARG A O 1
ATOM 738 N N . GLY A 1 89 ? -37.454 19.669 30.368 1.00 55.59 89 GLY A N 1
ATOM 739 C CA . GLY A 1 89 ? -38.693 19.804 31.149 1.00 55.59 89 GLY A CA 1
ATOM 740 C C . GLY A 1 89 ? -38.799 21.143 31.894 1.00 55.59 89 GLY A C 1
ATOM 741 O O . GLY A 1 89 ? -39.823 21.821 31.811 1.00 55.59 89 GLY A O 1
ATOM 742 N N . LEU A 1 90 ? -37.706 21.593 32.524 1.00 53.56 90 LEU A N 1
ATOM 743 C CA . LEU A 1 90 ? -37.647 22.873 33.249 1.00 53.56 90 LEU A CA 1
ATOM 744 C C . LEU A 1 90 ? -37.834 24.110 32.351 1.00 53.56 90 LEU A C 1
ATOM 746 O O . LEU A 1 90 ? -38.384 25.114 32.806 1.00 53.56 90 LEU A O 1
ATOM 750 N N . HIS A 1 91 ? -37.406 24.062 31.085 1.00 51.91 91 HIS A N 1
ATOM 751 C CA . HIS A 1 91 ? -37.619 25.169 30.145 1.00 51.91 91 HIS A CA 1
ATOM 752 C C . HIS A 1 91 ? -39.066 25.227 29.621 1.00 51.91 91 HIS A C 1
ATOM 754 O O . HIS A 1 91 ? -39.563 26.312 29.323 1.00 51.91 91 HIS A O 1
ATOM 760 N N . SER A 1 92 ? -39.767 24.087 29.565 1.00 50.31 92 SER A N 1
ATOM 761 C CA . SER A 1 92 ? -41.166 24.027 29.112 1.00 50.31 92 SER A CA 1
ATOM 762 C C . SER A 1 92 ? -42.185 24.520 30.155 1.00 50.31 92 SER A C 1
ATOM 764 O O . SER A 1 92 ? -43.197 25.105 29.781 1.00 50.31 92 SER A O 1
ATOM 766 N N . SER A 1 93 ? -41.891 24.412 31.459 1.00 49.41 93 SER A N 1
ATOM 767 C CA . SER A 1 93 ? -42.790 24.881 32.535 1.00 49.41 93 SER A CA 1
ATOM 768 C C . SER A 1 93 ? -42.778 26.396 32.791 1.00 49.41 93 SER A C 1
ATOM 770 O O . SER A 1 93 ? -43.546 26.875 33.620 1.00 49.41 93 SER A O 1
ATOM 772 N N . ARG A 1 94 ? -41.947 27.187 32.097 1.00 50.81 94 ARG A N 1
ATOM 773 C CA . ARG A 1 94 ? -41.936 28.663 32.222 1.00 50.81 94 ARG A CA 1
ATOM 774 C C . ARG A 1 94 ? -42.810 29.387 31.192 1.00 50.81 94 ARG A C 1
ATOM 776 O O . ARG A 1 94 ? -42.747 30.611 31.099 1.00 50.81 94 ARG A O 1
ATOM 783 N N . ARG A 1 95 ? -43.632 28.662 30.425 1.00 52.81 95 ARG A N 1
ATOM 784 C CA . ARG A 1 95 ? -44.471 29.237 29.362 1.00 52.81 95 ARG A CA 1
ATOM 785 C C . ARG A 1 95 ? -45.960 28.916 29.523 1.00 52.81 95 ARG A C 1
ATOM 787 O O . ARG A 1 95 ? -46.634 28.665 28.540 1.00 52.81 95 ARG A O 1
ATOM 794 N N . THR A 1 96 ? -46.498 28.952 30.738 1.00 62.22 96 THR A N 1
ATOM 795 C CA . THR A 1 96 ? -47.955 28.877 30.942 1.00 62.22 96 THR A CA 1
ATOM 796 C C . THR A 1 96 ? -48.381 29.680 32.166 1.00 62.22 96 THR A C 1
ATOM 798 O O . THR A 1 96 ? -48.717 29.076 33.163 1.00 62.22 96 THR A O 1
ATOM 801 N N . TYR A 1 97 ? -48.322 31.016 32.107 1.00 46.47 97 TYR A N 1
ATOM 802 C CA . TYR A 1 97 ? -49.213 31.954 32.829 1.00 46.47 97 TYR A CA 1
ATOM 803 C C . TYR A 1 97 ? -49.019 33.354 32.231 1.00 46.47 97 TYR A C 1
ATOM 805 O O . TYR A 1 97 ? -48.366 34.226 32.802 1.00 46.47 97 TYR A O 1
ATOM 813 N N . ARG A 1 98 ? -49.521 33.556 31.013 1.00 49.84 98 ARG A N 1
ATOM 814 C CA . ARG A 1 98 ? -49.724 34.895 30.445 1.00 49.84 98 ARG A CA 1
ATOM 815 C C . ARG A 1 98 ? -50.837 34.830 29.400 1.00 49.84 98 ARG A C 1
ATOM 817 O O . ARG A 1 98 ? -50.610 35.100 28.232 1.00 49.84 98 ARG A O 1
ATOM 824 N N . ASN A 1 99 ? -52.018 34.398 29.830 1.00 46.28 99 ASN A N 1
ATOM 825 C CA . ASN A 1 99 ? -53.262 34.692 29.129 1.00 46.28 99 ASN A CA 1
ATOM 826 C C . ASN A 1 99 ? -54.164 35.373 30.157 1.00 46.28 99 ASN A C 1
ATOM 828 O O . ASN A 1 99 ? -54.715 34.722 31.040 1.00 46.28 99 ASN A O 1
ATOM 832 N N . TRP A 1 100 ? -54.138 36.701 30.109 1.00 32.47 100 TRP A N 1
ATOM 833 C CA . TRP A 1 100 ? -55.025 37.597 30.832 1.00 32.47 100 TRP A CA 1
ATOM 834 C C . TRP A 1 100 ? -56.308 37.733 30.010 1.00 32.47 100 TRP A C 1
ATOM 836 O O . TRP A 1 100 ? -56.231 38.101 28.836 1.00 32.47 100 TRP A O 1
ATOM 846 N N . SER A 1 101 ? -57.446 37.448 30.640 1.00 38.91 101 SER A N 1
ATOM 847 C CA . SER A 1 101 ? -58.737 38.063 30.340 1.00 38.91 101 SER A CA 1
ATOM 848 C C . SER A 1 101 ? -59.243 38.734 31.606 1.00 38.91 101 SER A C 1
ATOM 850 O O . SER A 1 101 ? -58.818 38.294 32.700 1.00 38.91 101 SER A O 1
#

Foldseek 3Di:
DDPPDPPDPCDDPVLLVVLCCCCPVVVHDLVVNCVVVVHDSVVSVCSVVCVVVDPCPPPPCCVPPCVVCVVVVVVVVVVVVVVVVVVVVVVVVVPPDPDDD